Protein AF-A0A6N7F639-F1 (afdb_monomer_lite)

pLDDT: mean 71.91, std 15.64, range [42.34, 95.81]

Foldseek 3Di:
DCVVVVCVVVCPVVVVVVVVVVVVVVVVVCLPPPCVHPVVVVVVVVVVVVVVVVVVVVVVVVVVVVVVVCVVCVPVCPVVVVVVVCVVPVPDPDPPDDDDDPPPDDDDDD

Radius of gyration: 44.69 Å; chains: 1; bounding box: 98×37×120 Å

Sequence (110 aa):
MSMILEIRRRGRHVAGSILGALLFAYFLFHAIQGDRGLLAWVQVRQQIVEAEVQLAGVEAERGQWEGRVSLLRSSGLDRDMLDERTRLVTGLAREDELVILNADGEGAAD

Structure (mmCIF, N/CA/C/O backbone):
data_AF-A0A6N7F639-F1
#
_entry.id   AF-A0A6N7F639-F1
#
loop_
_atom_site.group_PDB
_atom_site.id
_atom_site.type_symbol
_atom_site.label_atom_id
_atom_site.label_alt_id
_atom_site.label_comp_id
_atom_site.label_asym_id
_atom_site.label_entity_id
_atom_site.label_seq_id
_atom_site.pdbx_PDB_ins_code
_atom_site.Cartn_x
_atom_site.Cartn_y
_atom_site.Cartn_z
_atom_site.occupancy
_atom_site.B_iso_or_equiv
_atom_site.auth_seq_id
_atom_site.auth_comp_id
_atom_site.auth_asym_id
_atom_site.auth_atom_id
_atom_site.pdbx_PDB_model_num
ATOM 1 N N . MET A 1 1 ? 40.934 -0.181 -44.436 1.00 52.50 1 MET A N 1
ATOM 2 C CA . MET A 1 1 ? 40.506 0.377 -43.134 1.00 52.50 1 MET A CA 1
ATOM 3 C C . MET A 1 1 ? 39.536 1.544 -43.370 1.00 52.50 1 MET A C 1
ATOM 5 O O . MET A 1 1 ? 39.926 2.691 -43.260 1.00 52.50 1 MET A O 1
ATOM 9 N N . SER A 1 2 ? 38.298 1.252 -43.796 1.00 58.97 2 SER A N 1
ATOM 10 C CA . SER A 1 2 ? 37.252 2.262 -44.100 1.00 58.97 2 SER A CA 1
ATOM 11 C C . SER A 1 2 ? 35.845 1.782 -43.687 1.00 58.97 2 SER A C 1
ATOM 13 O O . SER A 1 2 ? 35.040 2.564 -43.194 1.00 58.97 2 SER A O 1
ATOM 15 N N . MET A 1 3 ? 35.600 0.461 -43.719 1.00 62.19 3 MET A N 1
ATOM 16 C CA . MET A 1 3 ? 34.333 -0.164 -43.291 1.00 62.19 3 MET A CA 1
ATOM 17 C C . MET A 1 3 ? 33.864 0.214 -41.874 1.00 62.19 3 MET A C 1
ATOM 19 O O . MET A 1 3 ? 32.673 0.412 -41.649 1.00 62.19 3 MET A O 1
ATOM 23 N N . ILE A 1 4 ? 34.784 0.355 -40.913 1.00 64.31 4 ILE A N 1
ATOM 24 C CA . ILE A 1 4 ? 34.445 0.670 -39.512 1.00 64.31 4 ILE A CA 1
ATOM 25 C C . ILE A 1 4 ? 33.848 2.085 -39.377 1.00 64.31 4 ILE A C 1
ATOM 27 O O . ILE A 1 4 ? 33.008 2.331 -38.510 1.00 64.31 4 ILE A O 1
ATOM 31 N N . LEU A 1 5 ? 34.236 3.018 -40.252 1.00 60.38 5 LEU A N 1
ATOM 32 C CA . LEU A 1 5 ? 33.753 4.400 -40.212 1.00 60.38 5 LEU A CA 1
ATOM 33 C C . LEU A 1 5 ? 32.371 4.551 -40.871 1.00 60.38 5 LEU A C 1
ATOM 35 O O . LEU A 1 5 ? 31.565 5.364 -40.413 1.00 60.38 5 LEU A O 1
ATOM 39 N N . GLU A 1 6 ? 32.046 3.732 -41.875 1.00 61.09 6 GLU A N 1
ATOM 40 C CA . GLU A 1 6 ? 30.731 3.736 -42.537 1.00 61.09 6 GLU A CA 1
ATOM 41 C C . GLU A 1 6 ? 29.611 3.162 -41.664 1.00 61.09 6 GLU A C 1
ATOM 43 O O . GLU A 1 6 ? 28.519 3.739 -41.599 1.00 61.09 6 GLU A O 1
ATOM 48 N N . ILE A 1 7 ? 29.900 2.090 -40.918 1.00 64.81 7 ILE A N 1
ATOM 49 C CA . ILE A 1 7 ? 28.973 1.511 -39.932 1.00 64.81 7 ILE A CA 1
ATOM 50 C C . ILE A 1 7 ? 28.594 2.560 -38.879 1.00 64.81 7 ILE A C 1
ATOM 52 O O . ILE A 1 7 ? 27.432 2.669 -38.490 1.00 64.81 7 ILE A O 1
ATOM 56 N N . ARG A 1 8 ? 29.542 3.41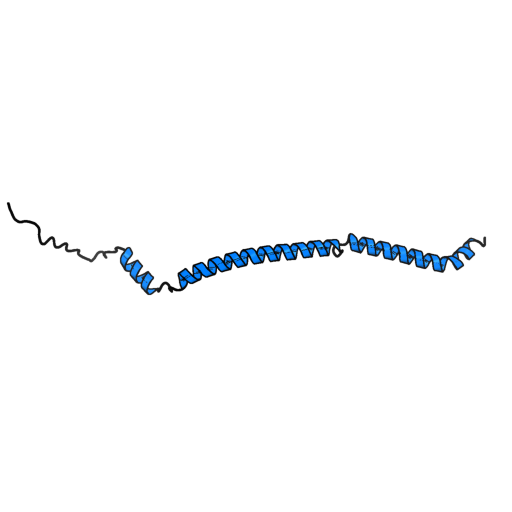7 -38.482 1.00 62.88 8 ARG A N 1
ATOM 57 C CA . ARG A 1 8 ? 29.319 4.483 -37.495 1.00 62.88 8 ARG A CA 1
ATOM 58 C C . ARG A 1 8 ? 28.341 5.563 -37.972 1.00 62.88 8 ARG A C 1
ATOM 60 O O . ARG A 1 8 ? 27.621 6.131 -37.154 1.00 62.88 8 ARG A O 1
ATOM 67 N N . ARG A 1 9 ? 28.288 5.849 -39.280 1.00 61.78 9 ARG A N 1
ATOM 68 C CA . ARG A 1 9 ? 27.420 6.899 -39.849 1.00 61.78 9 ARG A CA 1
ATOM 69 C C . ARG A 1 9 ? 25.968 6.434 -40.009 1.00 61.78 9 ARG A C 1
ATOM 71 O O . ARG A 1 9 ? 25.061 7.232 -39.789 1.00 61.78 9 ARG A O 1
ATOM 78 N N . ARG A 1 10 ? 25.746 5.152 -40.335 1.00 64.25 10 ARG A N 1
ATOM 79 C CA . ARG A 1 10 ? 24.403 4.535 -40.434 1.00 64.25 10 ARG A CA 1
ATOM 80 C C . ARG A 1 10 ? 23.894 3.957 -39.106 1.00 64.25 10 ARG A C 1
ATOM 82 O O . ARG A 1 10 ? 22.688 3.890 -38.891 1.00 64.25 10 ARG A O 1
ATOM 89 N N . GLY A 1 11 ? 24.795 3.615 -38.184 1.00 65.44 11 GLY A N 1
ATOM 90 C CA . GLY A 1 11 ? 24.466 3.040 -36.878 1.00 65.44 11 GLY A CA 1
ATOM 91 C C . GLY A 1 11 ? 23.791 4.004 -35.900 1.00 65.44 11 GLY A C 1
ATOM 92 O O . GLY A 1 11 ? 23.177 3.547 -34.945 1.00 65.44 11 GLY A O 1
ATOM 93 N N . ARG A 1 12 ? 23.836 5.324 -36.134 1.00 70.31 12 ARG A N 1
ATOM 94 C CA . ARG A 1 12 ? 23.271 6.325 -35.210 1.00 70.31 12 ARG A CA 1
ATOM 95 C C . ARG A 1 12 ? 21.752 6.203 -35.023 1.00 70.31 12 ARG A C 1
ATOM 97 O O . ARG A 1 12 ? 21.264 6.465 -33.930 1.00 70.31 12 ARG A O 1
ATOM 104 N N . HIS A 1 13 ? 21.019 5.773 -36.051 1.00 73.69 13 HIS A N 1
ATOM 105 C CA . HIS A 1 13 ? 19.573 5.541 -35.943 1.00 73.69 13 HIS A CA 1
ATOM 106 C C . HIS A 1 13 ? 19.253 4.208 -35.255 1.00 73.69 13 HIS A C 1
ATOM 108 O O . HIS A 1 13 ? 18.405 4.164 -34.370 1.00 73.69 13 HIS A O 1
ATOM 114 N N . VAL A 1 14 ? 19.991 3.147 -35.592 1.00 84.31 14 VAL A N 1
ATOM 115 C CA . VAL A 1 14 ? 19.820 1.815 -34.987 1.00 84.31 14 VAL A CA 1
ATOM 116 C C . VAL A 1 14 ? 20.200 1.827 -33.504 1.00 84.31 14 VAL A C 1
ATOM 118 O O . VAL A 1 14 ? 19.496 1.250 -32.683 1.00 84.31 14 VAL A O 1
ATOM 121 N N . ALA A 1 15 ? 21.263 2.546 -33.138 1.00 86.69 15 ALA A N 1
ATOM 122 C CA . ALA A 1 15 ? 21.697 2.701 -31.754 1.00 86.69 15 ALA A CA 1
ATOM 123 C C . ALA A 1 15 ? 20.619 3.360 -30.880 1.00 86.69 15 ALA A C 1
ATOM 125 O O . ALA A 1 15 ? 20.395 2.915 -29.758 1.00 86.69 15 ALA A O 1
ATOM 126 N N . GLY A 1 16 ? 19.916 4.372 -31.403 1.00 88.25 16 GLY A N 1
ATOM 127 C CA . GLY A 1 16 ? 18.800 5.006 -30.699 1.00 88.25 16 GLY A CA 1
ATOM 128 C C . GLY A 1 16 ? 17.640 4.039 -30.452 1.00 88.25 16 GLY A C 1
ATOM 129 O O . GLY A 1 16 ? 17.148 3.947 -29.331 1.00 88.25 16 GLY A O 1
ATOM 130 N N . SER A 1 17 ? 17.246 3.267 -31.469 1.00 90.25 17 SER A N 1
ATOM 131 C CA . SER A 1 17 ? 16.179 2.265 -31.339 1.00 90.25 17 SER A CA 1
ATOM 132 C C . SER A 1 17 ? 16.541 1.138 -30.370 1.00 90.25 17 SER A C 1
ATOM 134 O O . SER A 1 17 ? 15.703 0.741 -29.566 1.00 90.25 17 SER A O 1
ATOM 136 N N . ILE A 1 18 ? 17.786 0.652 -30.399 1.00 92.75 18 ILE A N 1
ATOM 137 C CA . ILE A 1 18 ? 18.266 -0.379 -29.467 1.00 92.75 18 ILE A CA 1
ATOM 138 C C . ILE A 1 18 ? 18.270 0.155 -28.033 1.00 92.75 18 ILE A C 1
ATOM 140 O O . ILE A 1 18 ? 17.772 -0.516 -27.132 1.00 92.75 18 ILE A O 1
ATOM 144 N N . LEU A 1 19 ? 18.783 1.369 -27.817 1.00 93.50 19 LEU A N 1
ATOM 145 C CA . LEU A 1 19 ? 18.790 1.990 -26.494 1.00 93.50 19 LEU A CA 1
ATOM 146 C C . LEU A 1 19 ? 17.363 2.189 -25.965 1.00 93.50 19 LEU A C 1
ATOM 148 O O . LEU A 1 19 ? 17.090 1.876 -24.810 1.00 93.50 19 LEU A O 1
ATOM 152 N N . GLY A 1 20 ? 16.445 2.651 -26.818 1.00 94.25 20 GLY A N 1
ATOM 153 C CA . GLY A 1 20 ? 15.032 2.792 -26.473 1.00 94.25 20 GLY A CA 1
ATOM 154 C C . GLY A 1 20 ? 14.374 1.459 -26.112 1.00 94.25 20 GLY A C 1
ATOM 155 O O . GLY A 1 20 ? 13.674 1.379 -25.107 1.00 94.25 20 GLY A O 1
ATOM 156 N N . ALA A 1 21 ? 14.644 0.397 -26.877 1.00 95.00 21 ALA A N 1
ATOM 157 C CA . ALA A 1 21 ? 14.124 -0.940 -26.597 1.00 95.00 21 ALA A CA 1
ATOM 158 C C . ALA A 1 21 ? 14.660 -1.509 -25.273 1.00 95.00 21 ALA A C 1
ATOM 160 O O . ALA A 1 21 ? 13.894 -2.070 -24.491 1.00 95.00 21 ALA A O 1
ATOM 161 N N . LEU A 1 22 ? 15.954 -1.326 -24.989 1.00 95.81 22 LEU A N 1
ATOM 162 C CA . LEU A 1 22 ? 16.565 -1.740 -23.722 1.00 95.81 22 LEU A CA 1
ATOM 163 C C . LEU A 1 22 ? 15.974 -0.982 -22.532 1.00 95.81 22 LEU A C 1
ATOM 165 O O . LEU A 1 22 ? 15.651 -1.590 -21.514 1.00 95.81 22 LEU A O 1
ATOM 169 N N . LEU A 1 23 ? 15.790 0.332 -22.670 1.00 95.25 23 LEU A N 1
ATOM 170 C CA . LEU A 1 23 ? 15.188 1.158 -21.630 1.00 95.25 23 LEU A CA 1
ATOM 171 C C . LEU A 1 23 ? 13.729 0.752 -21.375 1.00 95.25 23 LEU A C 1
ATOM 173 O O . LEU A 1 23 ? 13.319 0.603 -20.226 1.00 95.25 23 LEU A O 1
ATOM 177 N N . PHE A 1 24 ? 12.963 0.505 -22.440 1.00 95.25 24 PHE A N 1
ATOM 178 C CA . PHE A 1 24 ? 11.594 0.007 -22.342 1.00 95.25 24 PHE A CA 1
ATOM 179 C C . PHE A 1 24 ? 11.533 -1.350 -21.632 1.00 95.25 24 PHE A C 1
ATOM 181 O O . PHE A 1 24 ? 10.742 -1.518 -20.709 1.00 95.25 24 PHE A O 1
ATOM 188 N N . ALA A 1 25 ? 12.399 -2.296 -22.005 1.00 94.19 25 ALA A N 1
ATOM 189 C CA . ALA A 1 25 ? 12.472 -3.604 -21.359 1.00 94.19 25 ALA A CA 1
ATOM 190 C C . ALA A 1 25 ? 12.833 -3.493 -19.868 1.00 94.19 25 ALA A C 1
ATOM 192 O O . ALA A 1 25 ? 12.223 -4.165 -19.038 1.00 94.19 25 ALA A O 1
ATOM 193 N N . TYR A 1 26 ? 13.774 -2.611 -19.516 1.00 90.88 26 TYR A N 1
ATOM 194 C CA . TYR A 1 26 ? 14.153 -2.348 -18.127 1.00 90.88 26 TYR A CA 1
ATOM 195 C C . TYR A 1 26 ? 12.969 -1.835 -17.299 1.00 90.88 26 TYR A C 1
ATOM 197 O O . TYR A 1 26 ? 12.694 -2.372 -16.221 1.00 90.88 26 TYR A O 1
ATOM 205 N N . PHE A 1 27 ? 12.247 -0.835 -17.814 1.00 90.31 27 PHE A N 1
ATOM 206 C CA . PHE A 1 27 ? 11.066 -0.297 -17.144 1.00 90.31 27 PHE A CA 1
ATOM 207 C C . PHE A 1 27 ? 9.935 -1.316 -17.065 1.00 90.31 27 PHE A C 1
ATOM 209 O O . PHE A 1 27 ? 9.306 -1.421 -16.019 1.00 90.31 27 PHE A O 1
ATOM 216 N N . LEU A 1 28 ? 9.697 -2.095 -18.121 1.00 89.12 28 LEU A N 1
ATOM 217 C CA . LEU A 1 28 ? 8.669 -3.133 -18.126 1.00 89.12 28 LEU A CA 1
ATOM 218 C C . LEU A 1 28 ? 8.959 -4.206 -17.069 1.00 89.12 28 LEU A C 1
ATOM 220 O O . LEU A 1 28 ? 8.070 -4.583 -16.310 1.00 89.12 28 LEU A O 1
ATOM 224 N N . PHE A 1 29 ? 10.214 -4.646 -16.967 1.00 88.12 29 PHE A N 1
ATOM 225 C CA . PHE A 1 29 ? 10.651 -5.584 -15.938 1.00 88.12 29 PHE A CA 1
ATOM 226 C C . PHE A 1 29 ? 10.448 -5.018 -14.526 1.00 88.12 29 PHE A C 1
ATOM 228 O O . PHE A 1 29 ? 9.844 -5.679 -13.682 1.00 88.12 29 PHE A O 1
ATOM 235 N N . HIS A 1 30 ? 10.875 -3.775 -14.279 1.00 86.38 30 HIS A N 1
ATOM 236 C CA . HIS A 1 30 ? 10.712 -3.125 -12.972 1.00 86.38 30 HIS A CA 1
ATOM 237 C C . HIS A 1 30 ? 9.250 -2.795 -12.644 1.00 86.38 30 HIS A C 1
ATOM 239 O O . HIS A 1 30 ? 8.877 -2.791 -11.476 1.00 86.38 30 HIS A O 1
ATOM 245 N N . ALA A 1 31 ? 8.398 -2.564 -13.642 1.00 82.75 31 ALA A N 1
ATOM 246 C CA . ALA A 1 31 ? 6.964 -2.372 -13.442 1.00 82.75 31 ALA A CA 1
ATOM 247 C C . ALA A 1 31 ? 6.250 -3.665 -13.012 1.00 82.75 31 ALA A C 1
ATOM 249 O O . ALA A 1 31 ? 5.184 -3.603 -12.399 1.00 82.75 31 ALA A O 1
ATOM 250 N N . ILE A 1 32 ? 6.825 -4.829 -13.328 1.00 78.56 32 ILE A N 1
ATOM 251 C CA . ILE A 1 32 ? 6.283 -6.137 -12.946 1.00 78.56 32 ILE A CA 1
ATOM 252 C C . ILE A 1 32 ? 6.893 -6.621 -11.624 1.00 78.56 32 ILE A C 1
ATOM 254 O O . ILE A 1 32 ? 6.148 -7.056 -10.752 1.00 78.56 32 ILE A O 1
ATOM 258 N N . GLN A 1 33 ? 8.220 -6.546 -11.467 1.00 74.88 33 GLN A N 1
ATOM 259 C CA . GLN A 1 33 ? 8.940 -7.068 -10.292 1.00 74.88 33 GLN A CA 1
ATOM 260 C C . GLN A 1 33 ? 9.184 -6.048 -9.177 1.00 74.88 33 GLN A C 1
ATOM 262 O O . GLN A 1 33 ? 9.615 -6.433 -8.096 1.00 74.88 33 GLN A O 1
ATOM 267 N N . GLY A 1 34 ? 8.957 -4.759 -9.414 1.00 71.62 34 GLY A N 1
ATOM 268 C CA . GLY A 1 34 ? 9.175 -3.739 -8.395 1.00 71.62 34 GLY A CA 1
ATOM 269 C C . GLY A 1 34 ? 8.106 -3.762 -7.305 1.00 71.62 34 GLY A C 1
ATOM 270 O O . GLY A 1 34 ? 6.943 -4.062 -7.565 1.00 71.62 34 GLY A O 1
ATOM 271 N N . ASP A 1 35 ? 8.479 -3.316 -6.107 1.00 64.31 35 ASP A N 1
ATOM 272 C CA . ASP A 1 35 ? 7.582 -3.187 -4.944 1.00 64.31 35 ASP A CA 1
ATOM 273 C C . ASP A 1 35 ? 6.390 -2.239 -5.176 1.00 64.31 35 ASP A C 1
ATOM 275 O O . ASP A 1 35 ? 5.427 -2.232 -4.416 1.00 64.31 35 ASP A O 1
ATOM 279 N N . ARG A 1 36 ? 6.441 -1.415 -6.231 1.00 67.31 36 ARG A N 1
ATOM 280 C CA . ARG A 1 36 ? 5.335 -0.546 -6.684 1.00 67.31 36 ARG A CA 1
ATOM 281 C C . ARG A 1 36 ? 4.717 -1.010 -8.002 1.00 67.31 36 ARG A C 1
ATOM 283 O O . ARG A 1 36 ? 4.056 -0.232 -8.687 1.00 67.31 36 ARG A O 1
ATOM 290 N N . GLY A 1 37 ? 5.004 -2.243 -8.395 1.00 77.19 37 GLY A N 1
ATOM 291 C CA . GLY A 1 37 ? 4.503 -2.835 -9.616 1.00 77.19 37 GLY A CA 1
ATOM 292 C C . GLY A 1 37 ? 3.006 -3.110 -9.556 1.00 77.19 37 GLY A C 1
ATOM 293 O O . GLY A 1 37 ? 2.364 -3.031 -8.505 1.00 77.19 37 GLY A O 1
ATOM 294 N N . LEU A 1 38 ? 2.447 -3.479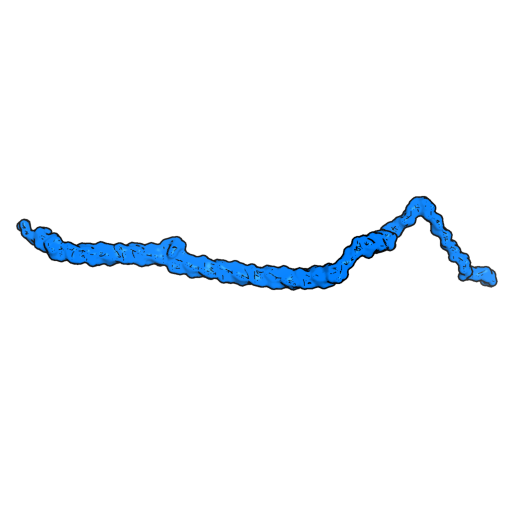 -10.706 1.00 74.75 38 LEU A N 1
ATOM 295 C CA . LEU A 1 38 ? 1.013 -3.751 -10.842 1.00 74.75 38 LEU A CA 1
ATOM 296 C C . LEU A 1 38 ? 0.537 -4.840 -9.859 1.00 74.75 38 LEU A C 1
ATOM 298 O O . LEU A 1 38 ? -0.555 -4.750 -9.307 1.00 74.75 38 LEU A O 1
ATOM 302 N N . LEU A 1 39 ? 1.381 -5.846 -9.612 1.00 77.94 39 LEU A N 1
ATOM 303 C CA . LEU A 1 39 ? 1.103 -6.950 -8.691 1.00 77.94 39 LEU A CA 1
ATOM 304 C C . LEU A 1 39 ? 1.025 -6.490 -7.231 1.00 77.94 39 LEU A C 1
ATOM 306 O O . LEU A 1 39 ? 0.093 -6.871 -6.525 1.00 77.94 39 LEU A O 1
ATOM 310 N N . ALA A 1 40 ? 1.951 -5.632 -6.795 1.00 79.75 40 ALA A N 1
ATOM 311 C CA . ALA A 1 40 ? 1.938 -5.071 -5.447 1.00 79.75 40 ALA A CA 1
ATOM 312 C C . ALA A 1 40 ? 0.687 -4.209 -5.219 1.00 79.75 40 ALA A C 1
ATOM 314 O O . ALA A 1 40 ? 0.048 -4.298 -4.172 1.00 79.75 40 ALA A O 1
ATOM 315 N N . TRP A 1 41 ? 0.272 -3.438 -6.231 1.00 78.00 41 TRP A N 1
ATOM 316 C CA . TRP A 1 41 ? -0.975 -2.674 -6.169 1.00 78.00 41 TRP A CA 1
ATOM 317 C C . TRP A 1 41 ? -2.208 -3.574 -5.996 1.00 78.00 41 TRP A C 1
ATOM 319 O O . TRP A 1 41 ? -3.069 -3.279 -5.167 1.00 78.00 41 TRP A O 1
ATOM 329 N N . VAL A 1 42 ? -2.282 -4.696 -6.723 1.00 83.50 42 VAL A N 1
ATOM 330 C CA . VAL A 1 42 ? -3.380 -5.669 -6.573 1.00 83.50 42 VAL A CA 1
ATOM 331 C C . VAL A 1 42 ? -3.394 -6.283 -5.170 1.00 83.50 42 VAL A C 1
ATOM 333 O O . VAL A 1 42 ? -4.460 -6.361 -4.561 1.00 83.50 42 VAL A O 1
ATOM 336 N N . GLN A 1 43 ? -2.232 -6.667 -4.636 1.00 84.31 43 GLN A N 1
ATOM 337 C CA . GLN A 1 43 ? -2.122 -7.252 -3.295 1.00 84.31 43 GLN A CA 1
ATOM 338 C C . GLN A 1 43 ? -2.550 -6.275 -2.198 1.00 84.31 43 GLN A C 1
ATOM 340 O O . GLN A 1 43 ? -3.360 -6.629 -1.345 1.00 84.31 43 GLN A O 1
ATOM 345 N N . VAL A 1 44 ? -2.063 -5.032 -2.238 1.00 83.19 44 VAL A N 1
ATOM 346 C CA . VAL A 1 44 ? -2.458 -3.998 -1.267 1.00 83.19 44 VAL A CA 1
ATOM 347 C C . VAL A 1 44 ? -3.958 -3.730 -1.355 1.00 83.19 44 VAL A C 1
ATOM 349 O O . VAL A 1 44 ? -4.631 -3.622 -0.334 1.00 83.19 44 VAL A O 1
ATOM 352 N N . ARG A 1 45 ? -4.517 -3.683 -2.569 1.00 85.62 45 ARG A N 1
ATOM 353 C CA . ARG A 1 45 ? -5.958 -3.499 -2.753 1.00 85.62 45 ARG A CA 1
ATOM 354 C C . ARG A 1 45 ? -6.772 -4.651 -2.166 1.00 85.62 45 ARG A C 1
ATOM 356 O O . ARG A 1 45 ? -7.817 -4.398 -1.579 1.00 85.62 45 ARG A O 1
ATOM 363 N N . GLN A 1 46 ? -6.303 -5.892 -2.294 1.00 88.75 46 GLN A N 1
ATOM 364 C CA . GLN A 1 46 ? -6.940 -7.043 -1.649 1.00 88.75 46 GLN A CA 1
ATOM 365 C C . GLN A 1 46 ? -6.884 -6.950 -0.123 1.00 88.75 46 GLN A C 1
ATOM 367 O O . GLN A 1 46 ? -7.904 -7.178 0.518 1.00 88.75 46 GLN A O 1
ATOM 372 N N . GLN A 1 47 ? -5.747 -6.547 0.450 1.00 88.62 47 GLN A N 1
ATOM 373 C CA . GLN A 1 47 ? -5.616 -6.368 1.901 1.00 88.62 47 GLN A CA 1
ATOM 374 C C . GLN A 1 47 ? -6.560 -5.287 2.441 1.00 88.62 47 GLN A C 1
ATOM 376 O O . GLN A 1 47 ? -7.146 -5.467 3.504 1.00 88.62 47 GLN A O 1
ATOM 381 N N . ILE A 1 48 ? -6.747 -4.189 1.701 1.00 91.25 48 ILE A N 1
ATOM 382 C CA . ILE A 1 48 ? -7.716 -3.143 2.061 1.00 91.25 48 ILE A CA 1
ATOM 383 C C . ILE A 1 48 ? -9.132 -3.720 2.095 1.00 91.25 48 ILE A C 1
ATOM 385 O O . ILE A 1 48 ? -9.826 -3.560 3.092 1.00 91.25 48 ILE A O 1
ATOM 389 N N . VAL A 1 49 ? -9.538 -4.436 1.042 1.00 92.38 49 VAL A N 1
ATOM 390 C CA . VAL A 1 49 ? -10.875 -5.049 0.972 1.00 92.38 49 VAL A CA 1
ATOM 391 C C . VAL A 1 49 ? -11.086 -6.047 2.113 1.00 92.38 49 VAL A C 1
ATOM 393 O O . VAL A 1 49 ? -12.147 -6.066 2.729 1.00 92.38 49 VAL A O 1
ATOM 396 N N . GLU A 1 50 ? -10.085 -6.867 2.427 1.00 92.38 50 GLU A N 1
ATOM 397 C CA . GLU A 1 50 ? -10.172 -7.825 3.530 1.00 92.38 50 GLU A CA 1
ATOM 398 C C . GLU A 1 50 ? -10.299 -7.127 4.893 1.00 92.38 50 GLU A C 1
ATOM 400 O O . GLU A 1 50 ? -11.144 -7.508 5.705 1.00 92.38 50 GLU A O 1
ATOM 405 N N . ALA A 1 51 ? -9.520 -6.069 5.127 1.00 91.00 51 ALA A N 1
ATOM 406 C CA . ALA A 1 51 ? -9.603 -5.274 6.348 1.00 91.00 51 ALA A CA 1
ATOM 407 C C . ALA A 1 51 ? -10.963 -4.567 6.491 1.00 91.00 51 ALA A C 1
ATOM 409 O O . ALA A 1 51 ? -11.528 -4.543 7.583 1.00 91.00 51 ALA A O 1
ATOM 410 N N . GLU A 1 52 ? -11.518 -4.041 5.397 1.00 91.69 52 GLU A N 1
ATOM 411 C CA . GLU A 1 52 ? -12.855 -3.434 5.372 1.00 91.69 52 GLU A CA 1
ATOM 412 C C . GLU A 1 52 ? -13.949 -4.451 5.728 1.00 91.69 52 GLU A C 1
ATOM 414 O O . GLU A 1 52 ? -14.855 -4.142 6.502 1.00 91.69 52 GLU A O 1
ATOM 419 N N . VAL A 1 53 ? -13.848 -5.687 5.226 1.00 93.62 53 VAL A N 1
ATOM 420 C CA . VAL A 1 53 ? -14.787 -6.767 5.570 1.00 93.62 53 VAL A CA 1
ATOM 421 C C . VAL A 1 53 ? -14.701 -7.127 7.054 1.00 93.62 53 VAL A C 1
ATOM 423 O O . VAL A 1 53 ? -15.734 -7.290 7.706 1.00 93.62 53 VAL A O 1
ATOM 426 N N . GLN A 1 54 ? -13.490 -7.228 7.608 1.00 91.19 54 GLN A N 1
ATOM 427 C CA . GLN A 1 54 ? -13.306 -7.499 9.036 1.00 91.19 54 GLN A CA 1
ATOM 428 C C . GLN A 1 54 ? -13.875 -6.370 9.899 1.00 91.19 54 GLN A C 1
ATOM 430 O O . GLN A 1 54 ? -14.577 -6.640 10.876 1.00 91.19 54 GLN A O 1
ATOM 435 N N . LEU A 1 55 ? -13.628 -5.116 9.511 1.00 90.12 55 LEU A N 1
ATOM 436 C CA . LEU A 1 55 ? -14.169 -3.948 10.197 1.00 90.12 55 LEU A CA 1
ATOM 437 C C . LEU A 1 55 ? -15.700 -3.980 10.214 1.00 90.12 55 LEU A C 1
ATOM 439 O O . LEU A 1 55 ? -16.292 -3.871 11.284 1.00 90.12 55 LEU A O 1
ATOM 443 N N . ALA A 1 56 ? -16.333 -4.215 9.063 1.00 91.38 56 ALA A N 1
ATOM 444 C CA . ALA A 1 56 ? -17.787 -4.299 8.964 1.00 91.38 56 ALA A CA 1
ATOM 445 C C . ALA A 1 56 ? -18.371 -5.414 9.853 1.00 91.38 56 ALA A C 1
ATOM 447 O O . ALA A 1 56 ? -19.423 -5.233 10.469 1.00 91.38 56 ALA A O 1
ATOM 448 N N . GLY A 1 57 ? -17.683 -6.557 9.961 1.00 91.25 57 GLY A N 1
ATOM 449 C CA . GLY A 1 57 ? -18.081 -7.646 10.856 1.00 91.25 57 GLY A CA 1
ATOM 450 C C . GLY A 1 57 ? -18.049 -7.241 12.332 1.00 91.25 57 GLY A C 1
ATOM 451 O O . GLY A 1 57 ? -19.026 -7.446 13.056 1.00 91.25 57 GLY A O 1
ATOM 452 N N . VAL A 1 58 ? -16.955 -6.614 12.768 1.00 89.38 58 VAL A N 1
ATOM 453 C CA . VAL A 1 58 ? -16.788 -6.152 14.156 1.00 89.38 58 VAL A CA 1
ATOM 454 C C . VAL A 1 58 ? -17.754 -5.012 14.487 1.00 89.38 58 VAL A C 1
ATOM 456 O O . VAL A 1 58 ? -18.326 -4.983 15.575 1.00 89.38 58 VAL A O 1
ATOM 459 N N . GLU A 1 59 ? -17.991 -4.088 13.557 1.00 90.00 59 GLU A N 1
ATOM 460 C CA . GLU A 1 59 ? -18.972 -3.013 13.730 1.00 90.00 59 GLU A CA 1
ATOM 461 C C . GLU A 1 59 ? -20.399 -3.553 13.860 1.00 90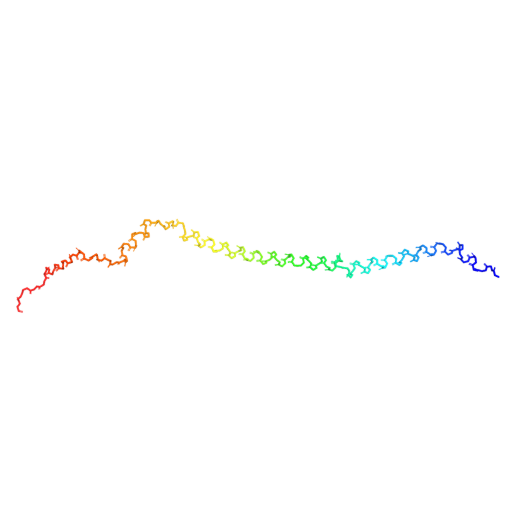.00 59 GLU A C 1
ATOM 463 O O . GLU A 1 59 ? -21.159 -3.084 14.711 1.00 90.00 59 GLU A O 1
ATOM 468 N N . ALA A 1 60 ? -20.758 -4.577 13.081 1.00 88.19 60 ALA A N 1
ATOM 469 C CA . ALA A 1 60 ? -22.052 -5.240 13.200 1.00 88.19 60 ALA A CA 1
ATOM 470 C C . ALA A 1 60 ? -22.214 -5.950 14.553 1.00 88.19 60 ALA A C 1
ATOM 472 O O . ALA A 1 60 ? -23.291 -5.905 15.152 1.00 88.19 60 ALA A O 1
ATOM 473 N N . GLU A 1 61 ? -21.158 -6.590 15.060 1.00 85.56 61 GLU A N 1
ATOM 474 C CA . GLU A 1 61 ? -21.173 -7.197 16.392 1.00 85.56 61 GLU A CA 1
ATOM 475 C C . GLU A 1 61 ? -21.311 -6.128 17.485 1.00 85.56 61 GLU A C 1
ATOM 477 O O . GLU A 1 61 ? -22.169 -6.232 18.367 1.00 85.56 61 GLU A O 1
ATOM 482 N N . ARG A 1 62 ? -20.531 -5.048 17.387 1.00 88.12 62 ARG A N 1
ATOM 483 C CA . ARG A 1 62 ? -20.615 -3.910 18.302 1.00 88.12 62 ARG A CA 1
ATOM 484 C C . ARG A 1 62 ? -22.021 -3.315 18.321 1.00 88.12 62 ARG A C 1
ATOM 486 O O . ARG A 1 62 ? -22.553 -3.111 19.406 1.00 88.12 62 ARG A O 1
ATOM 493 N N . GLY A 1 63 ? -22.653 -3.101 17.168 1.00 84.44 63 GLY A N 1
ATOM 494 C CA . GLY A 1 63 ? -24.019 -2.574 17.095 1.00 84.44 63 GLY A CA 1
ATOM 495 C C . GLY A 1 63 ? -25.054 -3.480 17.773 1.00 84.44 63 GLY A C 1
ATOM 496 O O . GLY A 1 63 ? -25.962 -2.995 18.450 1.00 84.44 63 GLY A O 1
ATOM 497 N N . GLN A 1 64 ? -24.898 -4.804 17.672 1.00 83.25 64 GLN A N 1
ATOM 498 C CA . GLN A 1 64 ? -25.762 -5.752 18.385 1.00 83.25 64 GLN A CA 1
ATOM 499 C C . GLN A 1 64 ? -25.598 -5.649 19.904 1.00 83.25 64 GLN A C 1
ATOM 501 O O . GLN A 1 64 ? -26.593 -5.648 20.635 1.00 83.25 64 GLN A O 1
ATOM 506 N N . TRP A 1 65 ? -24.360 -5.541 20.391 1.00 79.62 65 TRP A N 1
ATOM 507 C CA . TRP A 1 65 ? -24.089 -5.367 21.817 1.00 79.62 65 TRP A CA 1
ATOM 508 C C . TRP A 1 65 ? -24.532 -3.999 22.324 1.00 79.62 65 TRP A C 1
ATOM 510 O O . TRP A 1 65 ? -25.138 -3.927 23.387 1.00 79.62 65 TRP A O 1
ATOM 520 N N . GLU A 1 66 ? -24.322 -2.932 21.559 1.00 79.38 66 GLU A N 1
ATOM 521 C CA . GLU A 1 66 ? -24.802 -1.587 21.883 1.00 79.38 66 GLU A CA 1
ATOM 522 C C . GLU A 1 66 ? -26.326 -1.533 21.960 1.00 79.38 66 GLU A C 1
ATOM 524 O O . GLU A 1 66 ? -26.858 -0.931 22.888 1.00 79.38 66 GLU A O 1
ATOM 529 N N . GLY A 1 67 ? -27.035 -2.229 21.068 1.00 75.75 67 GLY A N 1
ATOM 530 C CA . GLY A 1 67 ? -28.485 -2.392 21.159 1.00 75.75 67 GLY A CA 1
ATOM 531 C C . GLY A 1 67 ? -28.908 -3.115 22.441 1.00 75.75 67 GLY A C 1
ATOM 532 O O . GLY A 1 67 ? -29.777 -2.636 23.167 1.00 75.75 67 GLY A O 1
ATOM 533 N N . ARG A 1 68 ? -28.255 -4.234 22.784 1.00 72.56 68 ARG A N 1
ATOM 534 C CA . ARG A 1 68 ? -28.542 -4.983 24.024 1.00 72.56 68 ARG A CA 1
ATOM 535 C C . ARG A 1 68 ? -28.227 -4.172 25.280 1.00 72.56 68 ARG A C 1
ATOM 537 O O . ARG A 1 68 ? -29.027 -4.153 26.208 1.00 72.56 68 ARG A O 1
ATOM 544 N N . VAL A 1 69 ? -27.094 -3.476 25.307 1.00 75.94 69 VAL A N 1
ATOM 545 C CA . VAL A 1 69 ? -26.706 -2.593 26.413 1.00 75.94 69 VAL A CA 1
ATOM 546 C C . VAL A 1 69 ? -27.658 -1.409 26.501 1.00 75.94 69 VAL A C 1
ATOM 548 O O . VAL A 1 69 ? -28.060 -1.052 27.599 1.00 75.94 69 VAL A O 1
ATOM 551 N N . SER A 1 70 ? -28.077 -0.825 25.379 1.00 68.75 70 SER A N 1
ATOM 552 C CA . SER A 1 70 ? -29.069 0.250 25.360 1.00 68.75 70 SER A CA 1
ATOM 553 C C . SER A 1 70 ? -30.403 -0.203 25.950 1.00 68.75 70 SER A C 1
ATOM 555 O O . SER A 1 70 ? -30.970 0.544 26.739 1.00 68.75 70 SER A O 1
ATOM 557 N N . LEU A 1 71 ? -30.853 -1.431 25.672 1.00 63.72 71 LEU A N 1
ATOM 558 C CA . LEU A 1 71 ? -32.042 -2.017 26.304 1.00 63.72 71 LEU A CA 1
ATOM 559 C C . LEU A 1 71 ? -31.851 -2.280 27.809 1.00 63.72 71 LEU A C 1
ATOM 561 O O . LEU A 1 71 ? -32.790 -2.124 28.581 1.00 63.72 71 LEU A O 1
ATOM 565 N N . LEU A 1 72 ? -30.637 -2.634 28.246 1.00 61.91 72 LEU A N 1
ATOM 566 C CA . LEU A 1 72 ? -30.298 -2.754 29.673 1.00 61.91 72 LEU A CA 1
ATOM 567 C C . LEU A 1 72 ? -30.173 -1.387 30.370 1.00 61.91 72 LEU A C 1
ATOM 569 O O . LEU A 1 72 ? -30.304 -1.305 31.588 1.00 61.91 72 LEU A O 1
ATOM 573 N N . ARG A 1 73 ? -29.903 -0.318 29.611 1.00 62.81 73 ARG A N 1
ATOM 574 C CA . ARG A 1 73 ? -29.650 1.043 30.110 1.00 62.81 73 ARG A CA 1
ATOM 575 C C . ARG A 1 73 ? -30.844 1.985 29.941 1.00 62.81 73 ARG A C 1
ATOM 577 O O . ARG A 1 73 ? -30.835 3.055 30.539 1.00 62.81 73 ARG A O 1
ATOM 584 N N . SER A 1 74 ? -31.854 1.622 29.142 1.00 54.16 74 SER A N 1
ATOM 585 C CA . SER A 1 74 ? -33.083 2.409 28.956 1.00 54.16 74 SER A CA 1
ATOM 586 C C . SER A 1 74 ? -33.956 2.419 30.207 1.00 54.16 74 SER A C 1
ATOM 588 O O . SER A 1 74 ? -34.716 3.358 30.417 1.00 54.16 74 SER A O 1
ATOM 590 N N . SER A 1 75 ? -33.797 1.428 31.082 1.00 52.59 75 SER A N 1
ATOM 591 C CA . SER A 1 75 ? -33.972 1.641 32.512 1.00 52.59 75 SER A CA 1
ATOM 592 C C . SER A 1 75 ? -32.626 2.109 33.045 1.00 52.59 75 SER A C 1
ATOM 594 O O . SER A 1 75 ? -31.754 1.282 33.315 1.00 52.59 75 SER A O 1
ATOM 596 N N . GLY A 1 76 ? -32.410 3.421 33.149 1.00 55.78 76 GLY A N 1
ATOM 597 C CA . GLY A 1 76 ? -31.336 3.925 33.993 1.00 55.78 76 GLY A CA 1
ATOM 598 C C . GLY A 1 76 ? -31.505 3.237 35.340 1.00 55.78 76 GLY A C 1
ATOM 599 O O . GLY A 1 76 ? -32.517 3.440 36.003 1.00 55.78 76 GLY A O 1
ATOM 600 N N . LEU A 1 77 ? -30.595 2.315 35.646 1.00 57.38 77 LEU A N 1
ATOM 601 C CA . LEU A 1 77 ? -30.529 1.615 36.913 1.00 57.38 77 LEU A CA 1
ATOM 602 C C . LEU A 1 77 ? -30.276 2.713 37.939 1.00 57.38 77 LEU A C 1
ATOM 604 O O . LEU A 1 77 ? -29.141 3.169 38.089 1.00 57.38 77 LEU A O 1
ATOM 608 N N . ASP A 1 78 ? -31.366 3.236 38.494 1.00 58.34 78 ASP A N 1
ATOM 609 C CA . ASP A 1 78 ? -31.325 4.398 39.357 1.00 58.34 78 ASP A CA 1
ATOM 610 C C . ASP A 1 78 ? -30.421 4.049 40.532 1.00 58.34 78 ASP A C 1
ATOM 612 O O . ASP A 1 78 ? -30.514 2.958 41.108 1.00 58.34 78 ASP A O 1
ATOM 616 N N . ARG A 1 79 ? -29.492 4.942 40.850 1.00 57.56 79 ARG A N 1
ATOM 617 C CA . ARG A 1 79 ? -28.545 4.726 41.945 1.00 57.56 79 ARG A CA 1
ATOM 618 C C . ARG A 1 79 ? -29.298 4.516 43.264 1.00 57.56 79 ARG A C 1
ATOM 620 O O . ARG A 1 79 ? -28.835 3.743 44.097 1.00 57.56 79 ARG A O 1
ATOM 627 N N . ASP A 1 80 ? -30.498 5.080 43.365 1.00 59.47 80 ASP A N 1
ATOM 628 C CA . ASP A 1 80 ? -31.440 4.882 44.465 1.00 59.47 80 ASP A CA 1
ATOM 629 C C . ASP A 1 80 ? -32.044 3.462 44.481 1.00 59.47 80 ASP A C 1
ATOM 631 O O . ASP A 1 80 ? -32.223 2.879 45.546 1.00 59.47 80 ASP A O 1
ATOM 635 N N . MET A 1 81 ? -32.273 2.822 43.324 1.00 60.75 81 MET A N 1
ATOM 636 C CA . MET A 1 81 ? -32.743 1.426 43.266 1.00 60.75 81 MET A CA 1
ATOM 637 C C . MET A 1 81 ? -31.654 0.403 43.624 1.00 60.75 81 MET A C 1
ATOM 639 O O . MET A 1 81 ? -31.968 -0.687 44.113 1.00 60.75 81 MET A O 1
ATOM 643 N N . LEU A 1 82 ? -30.381 0.730 43.376 1.00 60.66 82 LEU A N 1
ATOM 644 C CA . LEU A 1 82 ? -29.234 -0.044 43.867 1.00 60.66 82 LEU A CA 1
ATOM 645 C C . LEU A 1 82 ? -29.068 0.107 45.386 1.00 60.66 82 LEU A C 1
ATOM 647 O O . LEU A 1 82 ? -28.769 -0.882 46.056 1.00 60.66 82 LEU A O 1
ATOM 651 N N . ASP A 1 83 ? -29.309 1.298 45.934 1.00 61.09 83 ASP A N 1
ATOM 652 C CA . ASP A 1 83 ? -29.279 1.552 47.380 1.00 61.09 83 ASP A CA 1
ATOM 653 C C . ASP A 1 83 ? -30.419 0.808 48.108 1.00 61.09 83 ASP A C 1
ATOM 655 O O . ASP A 1 83 ? -30.178 0.108 49.094 1.00 61.09 83 ASP A O 1
ATOM 659 N N . GLU A 1 84 ? -31.630 0.809 47.536 1.00 56.38 84 GLU A N 1
ATOM 660 C CA . GLU A 1 84 ? -32.797 0.081 48.057 1.00 56.38 84 GLU A CA 1
ATOM 661 C C . GLU A 1 84 ? -32.564 -1.442 48.086 1.00 56.38 84 GLU A C 1
ATOM 663 O O . GLU A 1 84 ? -32.846 -2.118 49.080 1.00 56.38 84 GLU A O 1
ATOM 668 N N . ARG A 1 85 ? -31.974 -2.011 47.021 1.00 59.12 85 ARG A N 1
ATOM 669 C CA . ARG A 1 85 ? -31.624 -3.445 46.979 1.00 59.12 85 ARG A CA 1
ATOM 670 C C . ARG A 1 85 ? -30.453 -3.804 47.888 1.00 59.12 85 ARG A C 1
ATOM 672 O O . ARG A 1 85 ? -30.438 -4.910 48.422 1.00 59.12 85 ARG A O 1
ATOM 679 N N . THR A 1 86 ? -29.514 -2.887 48.110 1.00 55.66 86 THR A N 1
ATOM 680 C CA . THR A 1 86 ? -28.437 -3.075 49.094 1.00 55.66 86 THR A CA 1
ATOM 681 C C . THR A 1 86 ? -29.022 -3.104 50.508 1.00 55.66 86 THR A C 1
ATOM 683 O O . THR A 1 86 ? -28.693 -4.000 51.283 1.00 55.66 86 THR A O 1
ATOM 686 N N . ARG A 1 87 ? -29.980 -2.225 50.829 1.00 57.81 87 ARG A N 1
ATOM 687 C CA . ARG A 1 87 ? -30.725 -2.253 52.100 1.00 57.81 87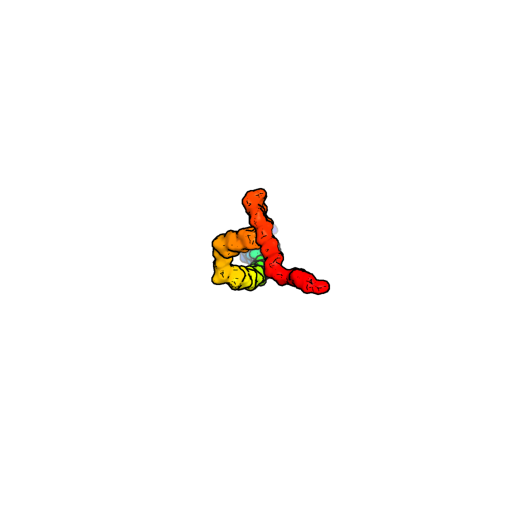 ARG A CA 1
ATOM 688 C C . ARG A 1 87 ? -31.529 -3.539 52.312 1.00 57.81 87 ARG A C 1
ATOM 690 O O . ARG A 1 87 ? -31.534 -4.063 53.420 1.00 57.81 87 ARG A O 1
ATOM 697 N N . LEU A 1 88 ? -32.164 -4.064 51.264 1.00 53.16 88 LEU A N 1
ATOM 698 C CA . LEU A 1 88 ? -32.991 -5.276 51.344 1.00 53.16 88 LEU A CA 1
ATOM 699 C C . LEU A 1 88 ? -32.180 -6.582 51.428 1.00 53.16 88 LEU A C 1
ATOM 701 O O . LEU A 1 88 ? -32.615 -7.522 52.085 1.00 53.16 88 LEU A O 1
ATOM 705 N N . VAL A 1 89 ? -31.019 -6.665 50.766 1.00 54.91 89 VAL A N 1
ATOM 706 C CA . VAL A 1 89 ? -30.212 -7.903 50.685 1.00 54.91 89 VAL A CA 1
ATOM 707 C C . VAL A 1 89 ? -29.180 -8.010 51.810 1.00 54.91 89 VAL A C 1
ATOM 709 O O . VAL A 1 89 ? -28.813 -9.121 52.185 1.00 54.91 89 VAL A O 1
ATOM 712 N N . THR A 1 90 ? -28.725 -6.891 52.386 1.00 51.12 90 THR A N 1
ATOM 713 C CA . THR A 1 90 ? -27.636 -6.933 53.379 1.00 51.12 90 THR A CA 1
ATOM 714 C C . THR A 1 90 ? -28.058 -7.540 54.715 1.00 51.12 90 THR A C 1
ATOM 716 O O . THR A 1 90 ? -27.167 -7.821 55.501 1.00 51.12 90 THR A O 1
ATOM 719 N N . GLY A 1 91 ? -29.348 -7.791 54.992 1.00 51.03 91 GLY A N 1
ATOM 720 C CA . GLY A 1 91 ? -29.764 -8.578 56.167 1.00 51.03 91 GLY A CA 1
ATOM 721 C C . GLY A 1 91 ? -29.059 -8.176 57.471 1.00 51.03 91 GLY A C 1
ATOM 722 O O . GLY A 1 91 ? -28.800 -9.026 58.319 1.00 51.03 91 GLY A O 1
ATOM 723 N N . LEU A 1 92 ? -28.665 -6.904 57.591 1.00 49.19 92 LEU A N 1
ATOM 724 C CA . LEU A 1 92 ? -27.843 -6.419 58.684 1.00 49.19 92 LEU A CA 1
ATOM 725 C C . LEU A 1 92 ? -28.813 -5.883 59.721 1.00 49.19 92 LEU A C 1
ATOM 727 O O . LEU A 1 92 ? -29.105 -4.689 59.760 1.00 49.19 92 LEU A O 1
ATOM 731 N N . ALA A 1 93 ? -29.323 -6.789 60.551 1.00 48.25 93 ALA A N 1
ATOM 732 C CA . ALA A 1 93 ? -29.628 -6.388 61.910 1.00 48.25 93 ALA A CA 1
ATOM 733 C C . ALA A 1 93 ? -28.344 -5.747 62.455 1.00 48.25 93 ALA A C 1
ATOM 735 O O . ALA A 1 93 ? -27.278 -6.374 62.451 1.00 48.25 93 ALA A O 1
ATOM 736 N N . ARG A 1 94 ? -28.412 -4.468 62.824 1.00 53.19 94 ARG A N 1
ATOM 737 C CA . ARG A 1 94 ? -27.332 -3.868 63.607 1.00 53.19 94 ARG A CA 1
ATOM 738 C C . ARG A 1 94 ? -27.307 -4.559 64.976 1.00 53.19 94 ARG A C 1
ATOM 740 O O . ARG A 1 94 ? -28.329 -5.093 65.404 1.00 53.19 94 ARG A O 1
ATOM 747 N N . GLU A 1 95 ? -26.152 -4.571 65.645 1.00 52.78 95 GLU A N 1
ATOM 748 C CA . GLU A 1 95 ? -25.960 -5.217 66.963 1.00 52.78 95 GLU A CA 1
ATOM 749 C C . GLU A 1 95 ? -26.963 -4.741 68.043 1.00 52.78 95 GLU A C 1
ATOM 751 O O . GLU A 1 95 ? -27.075 -5.353 69.102 1.00 52.78 95 GLU A O 1
ATOM 756 N N . ASP A 1 96 ? -27.700 -3.666 67.766 1.00 49.59 96 ASP A N 1
ATOM 757 C CA . ASP A 1 96 ? -28.595 -2.923 68.641 1.00 49.59 96 ASP A CA 1
ATOM 758 C C . ASP A 1 96 ? -30.110 -3.071 68.337 1.00 49.59 96 ASP A C 1
ATOM 760 O O . ASP A 1 96 ? -30.918 -2.415 68.997 1.00 49.59 96 ASP A O 1
ATOM 764 N N . GLU A 1 97 ? -30.540 -3.948 67.417 1.00 47.53 97 GLU A N 1
ATOM 765 C CA . GLU A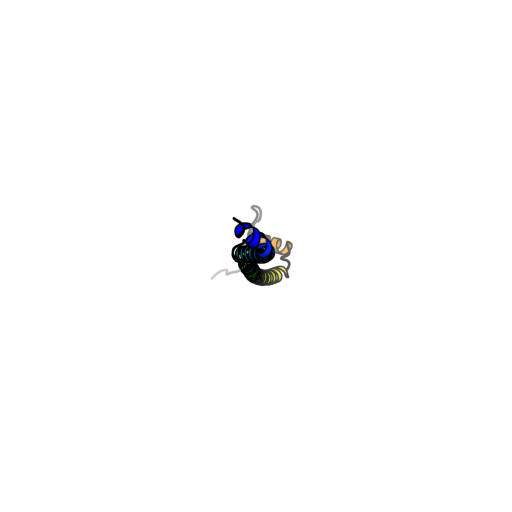 1 97 ? -31.977 -4.200 67.157 1.00 47.53 97 GLU A CA 1
ATOM 766 C C . GLU A 1 97 ? -32.517 -5.498 67.796 1.00 47.53 97 GLU A C 1
ATOM 768 O O . GLU A 1 97 ? -32.016 -6.599 67.569 1.00 47.53 97 GLU A O 1
ATOM 773 N N . LEU A 1 98 ? -33.597 -5.369 68.583 1.00 56.50 98 LEU A N 1
ATOM 774 C CA . LEU A 1 98 ? -34.288 -6.466 69.271 1.00 56.50 98 LEU A CA 1
ATOM 775 C C . LEU A 1 98 ? -35.483 -6.961 68.433 1.00 56.50 98 LEU A C 1
ATOM 777 O O . LEU A 1 98 ? -36.488 -6.263 68.299 1.00 56.50 98 LEU A O 1
ATOM 781 N N . VAL A 1 99 ? -35.402 -8.181 67.894 1.00 57.53 99 VAL A N 1
ATOM 782 C CA . VAL A 1 99 ?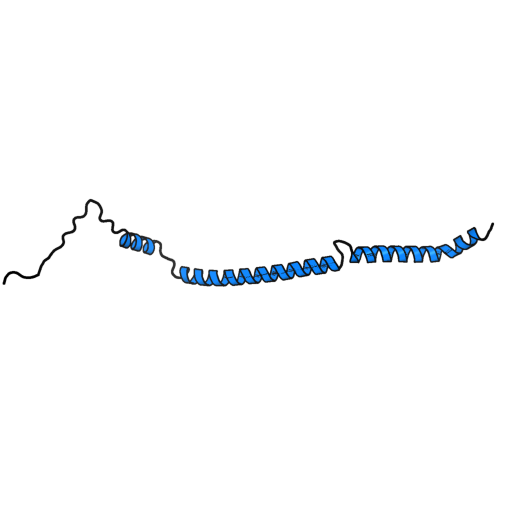 -36.522 -8.827 67.187 1.00 57.53 99 VAL A CA 1
ATOM 783 C C . VAL A 1 99 ? -37.479 -9.451 68.207 1.00 57.53 99 VAL A C 1
ATOM 785 O O . VAL A 1 99 ? -37.154 -10.463 68.827 1.00 57.53 99 VAL A O 1
ATOM 788 N N . ILE A 1 100 ? -38.671 -8.869 68.377 1.00 60.34 100 ILE A N 1
ATOM 789 C CA . ILE A 1 100 ? -39.764 -9.472 69.155 1.00 60.34 100 ILE A CA 1
ATOM 790 C C . ILE A 1 100 ? -40.652 -10.268 68.193 1.00 60.34 100 ILE A C 1
ATOM 792 O O . ILE A 1 100 ? -41.419 -9.700 67.417 1.00 60.34 100 ILE A O 1
ATOM 796 N N . LEU A 1 101 ? -40.537 -11.595 68.235 1.00 61.03 101 LEU A N 1
ATOM 797 C CA . LEU A 1 101 ? -41.491 -12.506 67.607 1.00 61.03 101 LEU A CA 1
ATOM 798 C C . LEU A 1 101 ? -42.692 -12.657 68.547 1.00 61.03 101 LEU A C 1
ATOM 800 O O . LEU A 1 101 ? -42.640 -13.416 69.513 1.00 61.03 101 LEU A O 1
ATOM 804 N N . ASN A 1 102 ? -43.765 -11.923 68.264 1.00 54.53 102 ASN A N 1
ATOM 805 C CA . ASN A 1 102 ? -45.064 -12.135 68.894 1.00 54.53 102 ASN A CA 1
ATOM 806 C C . ASN A 1 102 ? -45.660 -13.447 68.366 1.00 54.53 102 ASN A C 1
ATOM 808 O O . ASN A 1 102 ? -46.235 -13.494 67.278 1.00 54.53 102 ASN A O 1
ATOM 812 N N . ALA A 1 103 ? -45.479 -14.531 69.119 1.00 60.16 103 ALA A N 1
ATOM 813 C CA . ALA A 1 103 ? -46.238 -15.761 68.939 1.00 60.16 103 ALA A CA 1
ATOM 814 C C . ALA A 1 103 ? -47.595 -15.611 69.642 1.00 60.16 103 ALA A C 1
ATOM 816 O O . ALA A 1 103 ? -47.872 -16.243 70.661 1.00 60.16 103 ALA A O 1
ATOM 817 N N . ASP A 1 104 ? -48.431 -14.738 69.089 1.00 58.72 104 ASP A N 1
ATOM 818 C CA . ASP A 1 104 ? -49.785 -14.509 69.569 1.00 58.72 104 ASP A CA 1
ATOM 819 C C . ASP A 1 104 ? -50.724 -15.407 68.760 1.00 58.72 104 ASP A C 1
ATOM 821 O O . ASP A 1 104 ? -51.295 -14.993 67.752 1.00 58.72 104 ASP A O 1
ATOM 825 N N . GLY A 1 105 ? -50.890 -16.647 69.219 1.00 57.50 105 GLY A N 1
ATOM 826 C CA . GLY A 1 105 ? -52.094 -17.417 68.919 1.00 57.50 105 GLY A CA 1
ATOM 827 C C . GLY A 1 105 ? -51.881 -18.772 68.266 1.00 57.50 105 GLY A C 1
ATOM 828 O O . GLY A 1 105 ? -52.209 -18.947 67.100 1.00 57.50 105 GLY A O 1
ATOM 829 N N . GLU A 1 106 ? -51.515 -19.770 69.071 1.00 56.31 106 GLU A N 1
ATOM 830 C CA . GLU A 1 106 ? -52.114 -21.095 68.906 1.00 56.31 106 GLU A CA 1
ATOM 831 C C . GLU A 1 106 ? -52.236 -21.817 70.257 1.00 56.31 106 GLU A C 1
ATOM 833 O O . GLU A 1 106 ? -51.250 -22.186 70.886 1.00 56.31 106 GLU A O 1
ATOM 838 N N . GLY A 1 107 ? -53.488 -21.973 70.700 1.00 53.72 107 GLY A N 1
ATOM 839 C CA . GLY A 1 107 ? -53.944 -23.126 71.478 1.00 53.72 107 GLY A CA 1
ATOM 840 C C . GLY A 1 107 ? -53.510 -23.228 72.937 1.00 53.72 107 GLY A C 1
ATOM 841 O O . GLY A 1 107 ? -52.636 -24.014 73.285 1.00 53.72 107 GLY A O 1
ATOM 842 N N . ALA A 1 108 ? -54.246 -22.553 73.819 1.00 48.56 108 ALA A N 1
ATOM 843 C CA . ALA A 1 108 ? -54.502 -23.108 75.141 1.00 48.56 108 ALA A CA 1
ATOM 844 C C . ALA A 1 108 ? -55.245 -24.453 75.002 1.00 48.56 108 ALA A C 1
ATOM 846 O O . ALA A 1 108 ? -56.228 -24.521 74.272 1.00 48.56 108 ALA A O 1
ATOM 847 N N . ALA A 1 109 ? -54.766 -25.456 75.739 1.00 45.31 109 ALA A N 1
ATOM 848 C CA . ALA A 1 109 ? -55.527 -26.534 76.377 1.00 45.31 109 ALA A CA 1
ATOM 849 C C . ALA A 1 109 ? -56.641 -27.240 75.570 1.00 45.31 109 ALA A C 1
ATOM 851 O O . ALA A 1 109 ? -57.766 -26.749 75.495 1.00 45.31 109 ALA A O 1
ATOM 852 N N . ASP A 1 110 ? -56.348 -28.465 75.128 1.00 42.34 110 ASP A N 1
ATOM 853 C CA . ASP A 1 110 ? -56.989 -29.690 75.652 1.00 42.34 110 ASP A CA 1
ATOM 854 C C . ASP A 1 110 ? -55.984 -30.854 75.577 1.00 42.34 110 ASP A C 1
ATOM 856 O O . ASP A 1 110 ? -55.423 -31.073 74.477 1.00 42.34 110 ASP A O 1
#

Secondary structure (DSSP, 8-state):
--HHHHHHHHHHHHHHHHHHHHHHHHHHHHHHHSTTSHHHHHHHHHHHHHHHHHHHHHHHHHHHHHHHHHHHHSS---HHHHHHHHHHHS----TT---------S----